Protein AF-A0A6B1FFZ0-F1 (afdb_monomer_lite)

pLDDT: mean 70.06, std 16.75, range [26.2, 89.94]

Structure (mmCIF, N/CA/C/O backbone):
data_AF-A0A6B1FFZ0-F1
#
_entry.id   AF-A0A6B1FFZ0-F1
#
loop_
_atom_site.group_PDB
_atom_site.id
_atom_site.type_symbol
_atom_site.label_atom_id
_atom_site.label_alt_id
_atom_site.label_comp_id
_atom_site.label_asym_id
_atom_site.label_entity_id
_atom_site.label_seq_id
_atom_site.pdbx_PDB_ins_code
_atom_site.Cartn_x
_atom_site.Cartn_y
_atom_site.Cartn_z
_atom_site.occupancy
_atom_site.B_iso_or_equiv
_atom_site.auth_seq_id
_atom_site.auth_comp_id
_atom_site.auth_asym_id
_atom_site.auth_atom_id
_atom_site.pdbx_PDB_model_num
ATOM 1 N N . MET A 1 1 ? -17.259 18.365 13.350 1.00 30.86 1 MET A N 1
ATOM 2 C CA . MET A 1 1 ? -16.165 17.380 13.485 1.00 30.86 1 MET A CA 1
ATOM 3 C C . MET A 1 1 ? -16.576 16.350 14.523 1.00 30.86 1 MET A C 1
ATOM 5 O O . MET A 1 1 ? -16.855 16.760 15.641 1.00 30.86 1 MET A O 1
ATOM 9 N N . PRO A 1 2 ? -16.687 15.058 14.186 1.00 28.98 2 PRO A N 1
ATOM 10 C CA . PRO A 1 2 ? -16.904 14.030 15.196 1.00 28.98 2 PRO A CA 1
ATOM 11 C C . PRO A 1 2 ? -15.586 13.737 15.930 1.00 28.98 2 PRO A C 1
ATOM 13 O O . PRO A 1 2 ? -14.636 13.223 15.340 1.00 28.98 2 PRO A O 1
ATOM 16 N N . THR A 1 3 ? -15.534 14.097 17.211 1.00 26.20 3 THR A N 1
ATOM 17 C CA . THR A 1 3 ? -14.440 13.765 18.132 1.00 26.20 3 THR A CA 1
ATOM 18 C C . THR A 1 3 ? -14.721 12.392 18.731 1.00 26.20 3 THR A C 1
ATOM 20 O O . THR A 1 3 ? -15.778 12.190 19.326 1.00 26.20 3 THR A O 1
ATOM 23 N N . TYR A 1 4 ? -13.796 11.446 18.568 1.00 36.84 4 TYR A N 1
ATOM 24 C CA . TYR A 1 4 ? -13.909 10.113 19.159 1.00 36.84 4 TYR A CA 1
ATOM 25 C C . TYR A 1 4 ? -12.943 9.978 20.340 1.00 36.84 4 TYR A C 1
ATOM 27 O O . TYR A 1 4 ? -11.791 10.402 20.217 1.00 36.84 4 TYR A O 1
ATOM 35 N N . PRO A 1 5 ? -13.389 9.401 21.468 1.00 33.25 5 PRO A N 1
ATOM 36 C CA . PRO A 1 5 ? -12.539 9.193 22.630 1.00 33.25 5 PRO A CA 1
ATOM 37 C C . PRO A 1 5 ? -11.427 8.192 22.295 1.00 33.25 5 PRO A C 1
ATOM 39 O O . PRO A 1 5 ? -11.679 7.113 21.758 1.00 33.25 5 PRO A O 1
ATOM 42 N N . LEU A 1 6 ? -10.185 8.571 22.597 1.00 41.75 6 LEU A N 1
ATOM 43 C CA . LEU A 1 6 ? -9.031 7.679 22.568 1.00 41.75 6 LEU A CA 1
ATOM 44 C C . LEU A 1 6 ? -8.941 6.990 23.931 1.00 41.75 6 LEU A C 1
ATOM 46 O O . LEU A 1 6 ? -8.222 7.456 24.814 1.00 41.75 6 LEU A O 1
ATOM 50 N N . ASP A 1 7 ? -9.670 5.892 24.113 1.00 41.09 7 ASP A N 1
ATOM 51 C CA . ASP A 1 7 ? -9.439 5.027 25.268 1.00 41.09 7 ASP A CA 1
ATOM 52 C C . ASP A 1 7 ? -8.074 4.345 25.098 1.00 41.09 7 ASP A C 1
ATOM 54 O O . ASP A 1 7 ? -7.919 3.348 24.391 1.00 41.09 7 ASP A O 1
ATOM 58 N N . ARG A 1 8 ? -7.055 4.918 25.746 1.00 51.12 8 ARG A N 1
ATOM 59 C CA . ARG A 1 8 ? -5.795 4.235 26.042 1.00 51.12 8 ARG A CA 1
ATOM 60 C C . ARG A 1 8 ? -6.051 3.249 27.177 1.00 51.12 8 ARG A C 1
ATOM 62 O O . ARG A 1 8 ? -6.079 3.654 28.334 1.00 51.12 8 ARG A O 1
ATOM 69 N N . ALA A 1 9 ? -6.179 1.965 26.863 1.00 36.06 9 ALA A N 1
ATOM 70 C CA . ALA A 1 9 ? -5.976 0.914 27.852 1.00 36.06 9 ALA A CA 1
ATOM 71 C C . ALA A 1 9 ? -5.651 -0.428 27.188 1.00 36.06 9 ALA A C 1
ATOM 73 O O . ALA A 1 9 ? -6.451 -0.950 26.416 1.00 36.06 9 ALA A O 1
ATOM 74 N N . GLY A 1 10 ? -4.513 -1.004 27.581 1.00 38.31 10 GLY A N 1
ATOM 75 C CA . GLY A 1 10 ? -4.263 -2.440 27.499 1.00 38.31 10 GLY A CA 1
ATOM 76 C C . GLY A 1 10 ? -3.691 -2.917 26.173 1.00 38.31 10 GLY A C 1
ATOM 77 O O . GLY A 1 10 ? -4.396 -3.065 25.181 1.00 38.31 10 GLY A O 1
ATOM 78 N N . GLU A 1 11 ? -2.397 -3.201 26.209 1.00 46.00 11 GLU A N 1
ATOM 79 C CA . GLU A 1 11 ? -1.623 -3.956 25.233 1.00 46.00 11 GLU A CA 1
ATOM 80 C C . GLU A 1 11 ? -2.371 -5.223 24.780 1.00 46.00 11 GLU A C 1
ATOM 82 O O . GLU A 1 11 ? -2.520 -6.195 25.517 1.00 46.00 11 GLU A O 1
ATOM 87 N N . ALA A 1 12 ? -2.883 -5.185 23.551 1.00 40.94 12 ALA A N 1
ATOM 88 C CA . ALA A 1 12 ? -3.254 -6.362 22.784 1.00 40.94 12 ALA A CA 1
ATOM 89 C C . ALA A 1 12 ? -2.410 -6.310 21.509 1.00 40.94 12 ALA A C 1
ATOM 91 O O . ALA A 1 12 ? -2.537 -5.334 20.757 1.00 40.94 12 ALA A O 1
ATOM 92 N N . PRO A 1 13 ? -1.531 -7.293 21.262 1.00 44.75 13 PRO A N 1
ATOM 93 C CA . PRO A 1 13 ? -0.708 -7.269 20.072 1.00 44.75 13 PRO A CA 1
ATOM 94 C C . PRO A 1 13 ? -1.629 -7.426 18.851 1.00 44.75 13 PRO A C 1
ATOM 96 O O . PRO A 1 13 ? -2.508 -8.284 18.809 1.00 44.75 13 PRO A O 1
ATOM 99 N N . ASP A 1 14 ? -1.443 -6.539 17.878 1.00 48.59 14 ASP A N 1
ATOM 100 C CA . ASP A 1 14 ? -1.882 -6.664 16.481 1.00 48.59 14 ASP A CA 1
ATOM 101 C C . ASP A 1 14 ? -3.356 -6.395 16.092 1.00 48.59 14 ASP A C 1
ATOM 103 O O . ASP A 1 14 ? -3.685 -6.312 14.909 1.00 48.59 14 ASP A O 1
ATOM 107 N N . ALA A 1 15 ? -4.276 -6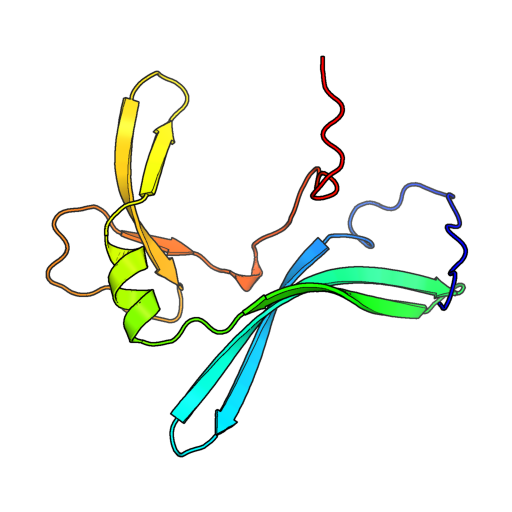.141 17.030 1.00 46.72 15 ALA A N 1
ATOM 108 C CA . ALA A 1 15 ? -5.689 -5.897 16.673 1.00 46.72 15 ALA A CA 1
ATOM 109 C C . ALA A 1 15 ? -6.008 -4.464 16.168 1.00 46.72 15 ALA A C 1
ATOM 111 O O . ALA A 1 15 ? -7.114 -4.211 15.680 1.00 46.72 15 ALA A O 1
ATOM 112 N N . LEU A 1 16 ? -5.062 -3.522 16.276 1.00 60.75 16 LEU A N 1
ATOM 113 C CA . LEU A 1 16 ? -5.223 -2.090 15.949 1.00 60.75 16 LEU A CA 1
ATOM 114 C C . LEU A 1 16 ? -4.244 -1.614 14.855 1.00 60.75 16 LEU A C 1
ATOM 116 O O . LEU A 1 16 ? -3.867 -0.445 14.811 1.00 60.75 16 LEU A O 1
ATOM 120 N N . ALA A 1 17 ? -3.797 -2.523 13.987 1.00 72.94 17 ALA A N 1
ATOM 121 C CA . ALA A 1 17 ? -2.820 -2.220 12.946 1.00 72.94 17 ALA A CA 1
ATOM 122 C C . ALA A 1 17 ? -3.388 -1.330 11.819 1.00 72.94 17 ALA A C 1
ATOM 124 O O . ALA A 1 17 ? -4.569 -1.422 11.455 1.00 72.94 17 ALA A O 1
ATOM 125 N N . MET A 1 18 ? -2.521 -0.484 11.249 1.00 85.38 18 MET A N 1
ATOM 126 C CA . MET A 1 18 ? -2.773 0.225 9.993 1.00 85.38 18 MET A CA 1
ATOM 127 C C . MET A 1 18 ? -2.278 -0.608 8.814 1.00 85.38 18 MET A C 1
ATOM 129 O O . MET A 1 18 ? -1.179 -1.161 8.854 1.00 85.38 18 MET A O 1
ATOM 133 N N . PHE A 1 19 ? -3.060 -0.660 7.742 1.00 84.62 19 PHE A N 1
ATOM 134 C CA . PHE A 1 19 ? -2.718 -1.437 6.555 1.00 84.62 19 PHE A CA 1
ATOM 135 C C . PHE A 1 19 ? -3.240 -0.782 5.279 1.00 84.62 19 PHE A C 1
ATOM 137 O O . PHE A 1 19 ? -4.106 0.102 5.300 1.00 84.62 19 PHE A O 1
ATOM 144 N N . VAL A 1 20 ? -2.700 -1.223 4.146 1.00 85.00 20 VAL A N 1
ATOM 145 C CA . VAL A 1 20 ? -3.120 -0.758 2.825 1.00 85.00 20 VAL A CA 1
ATOM 146 C C . VAL A 1 20 ? -4.298 -1.599 2.332 1.00 85.00 20 VAL A C 1
ATOM 148 O O . VAL A 1 20 ? -4.238 -2.823 2.265 1.00 85.00 20 VAL A O 1
ATOM 151 N N . ARG A 1 21 ? -5.392 -0.940 1.945 1.00 86.44 21 ARG A N 1
ATOM 152 C CA . ARG A 1 21 ? -6.597 -1.585 1.414 1.00 86.44 21 ARG A CA 1
ATOM 153 C C . ARG A 1 21 ? -6.810 -1.243 -0.055 1.00 86.44 21 ARG A C 1
ATOM 155 O O . ARG A 1 21 ? -6.875 -0.068 -0.414 1.00 86.44 21 ARG A O 1
ATOM 162 N N . CYS A 1 22 ? -7.024 -2.275 -0.872 1.00 86.25 22 CYS A N 1
ATOM 163 C CA . CYS A 1 22 ? -7.504 -2.147 -2.248 1.00 86.25 22 CYS A CA 1
ATOM 164 C C . CYS A 1 22 ? -9.037 -2.127 -2.293 1.00 86.25 22 CYS A C 1
ATOM 166 O O . CYS A 1 22 ? -9.690 -2.978 -1.682 1.00 86.25 22 CYS A O 1
ATOM 168 N N . LYS A 1 23 ? -9.625 -1.220 -3.074 1.00 87.62 23 LYS A N 1
ATOM 169 C CA . LYS A 1 23 ? -11.013 -1.315 -3.540 1.00 87.62 23 LYS A CA 1
ATOM 170 C C . LYS A 1 23 ? -11.024 -1.399 -5.059 1.00 87.62 23 LYS A C 1
ATOM 172 O O . LYS A 1 23 ? -10.492 -0.521 -5.733 1.00 87.62 23 LYS A O 1
ATOM 177 N N . ARG A 1 24 ? -11.659 -2.448 -5.577 1.00 88.06 24 ARG A N 1
ATOM 178 C CA . ARG A 1 24 ? -11.869 -2.670 -7.009 1.00 88.06 24 ARG A CA 1
ATOM 179 C C . ARG A 1 24 ? -13.252 -2.159 -7.387 1.00 88.06 24 ARG A C 1
ATOM 181 O O . ARG A 1 24 ? -14.222 -2.405 -6.669 1.00 88.06 24 ARG A O 1
ATOM 188 N N . ARG A 1 25 ? -13.341 -1.434 -8.493 1.00 87.88 25 ARG A N 1
ATOM 189 C CA . ARG A 1 25 ? -14.599 -0.946 -9.056 1.00 87.88 25 ARG A CA 1
ATOM 190 C C . ARG A 1 25 ? -14.555 -1.116 -10.561 1.00 87.88 25 ARG A C 1
ATOM 192 O O . ARG A 1 25 ? -13.609 -0.668 -11.192 1.00 87.88 25 ARG A O 1
ATOM 199 N N . PHE A 1 26 ? -15.601 -1.690 -11.136 1.00 88.75 26 PHE A N 1
ATOM 200 C CA . PHE A 1 26 ? -15.765 -1.707 -12.583 1.00 88.75 26 PHE A CA 1
ATOM 201 C C . PHE A 1 26 ? -16.539 -0.461 -13.024 1.00 88.75 26 PHE A C 1
ATOM 203 O O . PHE A 1 26 ? -17.614 -0.178 -12.484 1.00 88.75 26 PHE A O 1
ATOM 210 N N . LYS A 1 27 ? -15.974 0.323 -13.942 1.00 87.56 27 LYS A N 1
ATOM 211 C CA . LYS A 1 27 ? -16.589 1.544 -14.478 1.00 87.56 27 LYS A CA 1
ATOM 212 C C . LYS A 1 27 ? -16.076 1.793 -15.899 1.00 87.56 27 LYS A C 1
ATOM 214 O O . LYS A 1 27 ? -14.936 1.467 -16.193 1.00 87.56 27 LYS A O 1
ATOM 219 N N . ASP A 1 28 ? -16.915 2.340 -16.779 1.00 87.88 28 ASP A N 1
ATOM 220 C CA . ASP A 1 28 ? -16.524 2.760 -18.137 1.00 87.88 28 ASP A CA 1
ATOM 221 C C . ASP A 1 28 ? -15.813 1.643 -18.947 1.00 87.88 28 ASP A C 1
ATOM 223 O O . ASP A 1 28 ? -14.895 1.889 -19.726 1.00 87.88 28 ASP A O 1
ATOM 227 N N . GLY A 1 29 ? -16.217 0.384 -18.722 1.00 89.94 29 GLY A N 1
ATOM 228 C CA . GLY A 1 29 ? -15.640 -0.806 -19.363 1.00 89.94 29 GLY A CA 1
ATOM 229 C C . GLY A 1 29 ? -14.270 -1.247 -18.829 1.00 89.94 29 GLY A C 1
ATOM 230 O O . GLY A 1 29 ? -13.659 -2.139 -19.415 1.00 89.94 29 GLY A O 1
ATOM 231 N N . LYS A 1 30 ? -13.769 -0.645 -17.742 1.00 86.62 30 LYS A N 1
ATOM 232 C CA . LYS A 1 30 ? -12.442 -0.914 -17.170 1.00 86.62 30 LYS A CA 1
ATOM 233 C C . LYS A 1 30 ? -12.503 -1.154 -15.660 1.00 86.62 30 LYS A C 1
ATOM 235 O O . LYS A 1 30 ? -13.401 -0.690 -14.954 1.00 86.62 30 LYS A O 1
ATOM 240 N N . GLU A 1 31 ? -11.523 -1.893 -15.144 1.00 85.06 31 GLU A N 1
ATOM 241 C CA . GLU A 1 31 ? -11.332 -2.049 -13.701 1.00 85.06 31 GLU A CA 1
ATOM 242 C C . GLU A 1 31 ? -10.500 -0.887 -13.140 1.00 85.06 31 GLU A C 1
ATOM 244 O O . GLU A 1 31 ? -9.363 -0.650 -13.549 1.00 85.06 31 GLU A O 1
ATOM 249 N N . HIS A 1 32 ? -11.056 -0.203 -12.145 1.00 82.00 32 HIS A N 1
ATOM 250 C CA . HIS A 1 32 ? -10.406 0.841 -11.367 1.00 82.00 32 HIS A CA 1
ATOM 251 C C . HIS A 1 32 ? -10.014 0.295 -9.993 1.00 82.00 32 HIS A C 1
ATOM 253 O O . HIS A 1 32 ? -10.836 -0.300 -9.286 1.00 82.00 32 HIS A O 1
ATOM 259 N N . ARG A 1 33 ? -8.753 0.512 -9.598 1.00 82.25 33 ARG A N 1
ATOM 260 C CA . ARG A 1 33 ? -8.235 0.134 -8.276 1.00 82.25 33 ARG A CA 1
ATOM 261 C C . ARG A 1 33 ? -7.893 1.377 -7.472 1.00 82.25 33 ARG A C 1
ATOM 263 O O . ARG A 1 33 ? -7.015 2.149 -7.849 1.00 82.25 33 ARG A O 1
ATOM 270 N N . TYR A 1 34 ? -8.564 1.508 -6.340 1.00 85.50 34 TYR A N 1
ATOM 271 C CA . TYR A 1 34 ? -8.381 2.584 -5.383 1.00 85.50 34 TYR A CA 1
ATOM 272 C C . TYR A 1 34 ? -7.651 2.066 -4.157 1.00 85.50 34 TYR A C 1
ATOM 274 O O . TYR A 1 34 ? -8.019 1.018 -3.618 1.00 85.50 34 TYR A O 1
ATOM 282 N N . TRP A 1 35 ? -6.660 2.816 -3.694 1.00 85.38 35 TRP A N 1
ATOM 283 C CA . TRP A 1 35 ? -5.874 2.442 -2.527 1.00 85.38 35 TRP A CA 1
ATOM 284 C C . TRP A 1 35 ? -6.104 3.415 -1.376 1.00 85.38 35 TRP A C 1
ATOM 286 O O . TRP A 1 35 ? -6.292 4.621 -1.555 1.00 85.38 35 TRP A O 1
ATOM 296 N N . SER A 1 36 ? -6.148 2.891 -0.159 1.00 86.12 36 SER A N 1
ATOM 297 C CA . SER A 1 36 ? -6.267 3.696 1.056 1.00 86.12 36 SER A CA 1
ATOM 298 C C . SER A 1 36 ? -5.485 3.059 2.187 1.00 86.12 36 SER A C 1
ATOM 300 O O . SER A 1 36 ? -5.492 1.837 2.316 1.00 86.12 36 SER A O 1
ATOM 302 N N . VAL A 1 37 ? -4.882 3.882 3.037 1.00 85.56 37 VAL A N 1
ATOM 303 C CA . VAL A 1 37 ? -4.453 3.450 4.367 1.00 85.56 37 VAL A CA 1
ATOM 304 C C . VAL A 1 37 ? -5.687 3.433 5.257 1.00 85.56 37 VAL A C 1
ATOM 306 O O . VAL A 1 37 ? -6.433 4.418 5.323 1.00 85.56 37 VAL A O 1
ATOM 309 N N . VAL A 1 38 ? -5.922 2.307 5.913 1.00 86.69 38 VAL A N 1
ATOM 310 C CA . VAL A 1 38 ? -7.014 2.132 6.868 1.00 86.69 38 VAL A CA 1
ATOM 311 C C . VAL A 1 38 ? -6.457 1.680 8.205 1.00 86.69 38 VAL A C 1
ATOM 313 O O . VAL A 1 38 ? -5.423 1.021 8.265 1.00 86.69 38 VAL A O 1
ATOM 316 N N . GLU A 1 39 ? -7.158 2.026 9.272 1.00 85.88 39 GLU A N 1
ATOM 317 C CA . GLU A 1 39 ? -6.837 1.598 10.628 1.00 85.88 39 GLU A CA 1
ATOM 318 C C . GLU A 1 39 ? -8.034 0.871 11.244 1.00 85.88 39 GLU A C 1
ATOM 320 O O . GLU A 1 39 ? -9.196 1.216 10.994 1.00 85.88 39 GLU A O 1
ATOM 325 N N . ASN A 1 40 ? -7.750 -0.135 12.064 1.00 85.69 40 ASN A N 1
ATOM 326 C CA . ASN A 1 40 ? -8.760 -0.784 12.887 1.00 85.69 40 ASN A CA 1
ATOM 327 C C . ASN A 1 40 ? -8.984 0.044 14.161 1.00 85.69 40 ASN A C 1
ATOM 329 O O . ASN A 1 40 ? -8.068 0.226 14.955 1.00 85.69 40 ASN A O 1
ATOM 333 N N . VAL A 1 41 ? -10.213 0.522 14.374 1.00 84.69 41 VAL A N 1
ATOM 334 C CA . VAL A 1 41 ? -10.610 1.321 15.544 1.00 84.69 41 VAL A CA 1
ATOM 335 C C . VAL A 1 41 ? -11.641 0.565 16.357 1.00 84.69 41 VAL A C 1
ATOM 337 O O . VAL A 1 41 ? -12.694 0.173 15.846 1.00 84.69 41 VAL A O 1
ATOM 340 N N . ARG A 1 42 ? -11.377 0.394 17.650 1.00 86.00 42 ARG A N 1
ATOM 341 C CA . ARG A 1 42 ? -12.347 -0.185 18.577 1.00 86.00 42 ARG A CA 1
ATOM 342 C C . ARG A 1 42 ? -13.389 0.869 18.957 1.00 86.00 42 ARG A C 1
ATOM 344 O O . ARG A 1 42 ? -13.043 1.917 19.480 1.00 86.00 42 ARG A O 1
ATOM 351 N N . VAL A 1 43 ? -14.667 0.590 18.702 1.00 86.38 43 VAL A N 1
ATOM 352 C CA . VAL A 1 43 ? -15.803 1.507 18.963 1.00 86.38 43 VAL A CA 1
ATOM 353 C C . VAL A 1 43 ? -16.756 0.955 20.031 1.00 86.38 43 VAL A C 1
ATOM 355 O O . VAL A 1 43 ? -17.961 1.186 20.006 1.00 86.38 43 VAL A O 1
ATOM 358 N N . GLY A 1 44 ? -16.214 0.155 20.950 1.00 82.56 44 GLY A N 1
ATOM 359 C CA . GLY A 1 44 ? -16.936 -0.483 22.048 1.00 82.56 44 GLY A CA 1
ATOM 360 C C . GLY A 1 44 ? -16.312 -1.823 22.442 1.00 82.56 44 GLY A C 1
ATOM 361 O O . GLY A 1 44 ? -15.369 -2.307 21.815 1.00 82.56 44 GLY A O 1
ATOM 362 N N . ARG A 1 45 ? -16.867 -2.479 23.469 1.00 76.25 45 ARG A N 1
ATOM 363 C CA . ARG A 1 45 ? -16.270 -3.697 24.056 1.00 76.25 45 ARG A CA 1
ATOM 364 C C . ARG A 1 45 ? -16.041 -4.841 23.055 1.00 76.25 45 ARG A C 1
ATOM 366 O O . ARG A 1 45 ? -15.090 -5.600 23.221 1.00 76.25 45 ARG A O 1
ATOM 373 N N . ARG A 1 46 ? -16.854 -4.957 21.998 1.00 82.50 46 ARG A N 1
ATOM 374 C CA . ARG A 1 46 ? -16.784 -6.069 21.022 1.00 82.50 46 ARG A CA 1
ATOM 375 C C . ARG A 1 46 ? -16.822 -5.650 19.551 1.00 82.50 46 ARG A C 1
ATOM 377 O O . ARG A 1 46 ? -16.995 -6.503 18.691 1.00 82.50 46 ARG A O 1
ATOM 384 N N . ARG A 1 47 ? -16.686 -4.358 19.244 1.00 85.56 47 ARG A N 1
ATOM 385 C CA . ARG A 1 47 ? -16.807 -3.863 17.866 1.00 85.56 47 ARG A CA 1
ATOM 386 C C . ARG A 1 47 ? -15.535 -3.156 17.427 1.00 85.56 47 ARG A C 1
ATOM 388 O O . ARG A 1 47 ? -15.104 -2.205 18.074 1.00 85.56 47 ARG A O 1
ATOM 395 N N . VAL A 1 48 ? -14.994 -3.600 16.299 1.00 86.31 48 VAL A N 1
ATOM 396 C CA . VAL A 1 48 ? -13.915 -2.936 15.564 1.00 86.31 48 VAL A CA 1
ATOM 397 C C . VAL A 1 48 ? -14.486 -2.455 14.234 1.00 86.31 48 VAL A C 1
ATOM 399 O O . VAL A 1 48 ? -15.252 -3.169 13.587 1.00 86.31 48 VAL A O 1
ATOM 402 N N . VAL A 1 49 ? -14.158 -1.228 13.850 1.00 86.56 49 VAL A N 1
ATOM 403 C CA . VAL A 1 49 ? -14.494 -0.647 12.546 1.00 86.56 49 VAL A CA 1
ATOM 404 C C . VAL A 1 49 ? -13.217 -0.245 11.827 1.00 86.56 49 VAL A C 1
ATOM 406 O O . VAL A 1 49 ? -12.213 0.056 12.462 1.00 86.56 49 VAL A O 1
ATOM 409 N N . GLN A 1 50 ? -13.261 -0.218 10.499 1.00 88.75 50 GLN A N 1
ATOM 410 C CA . GLN A 1 50 ? -12.147 0.258 9.684 1.00 88.75 50 GLN A CA 1
ATOM 411 C C . GLN A 1 50 ? -12.345 1.735 9.363 1.00 88.75 50 GLN A C 1
ATOM 413 O O . GLN A 1 50 ? -13.289 2.097 8.655 1.00 88.75 50 GLN A O 1
ATOM 418 N N . ARG A 1 51 ? -11.459 2.587 9.876 1.00 86.94 51 ARG A N 1
ATOM 419 C CA . ARG A 1 51 ? -11.433 4.019 9.566 1.00 86.94 51 ARG A CA 1
ATOM 420 C C . ARG A 1 51 ? -10.463 4.264 8.416 1.00 86.94 51 ARG A C 1
ATOM 422 O O . ARG A 1 51 ? -9.347 3.760 8.421 1.00 86.94 51 ARG A O 1
ATOM 429 N N . HIS A 1 52 ? -10.890 5.040 7.423 1.00 86.81 52 HIS A N 1
ATOM 430 C CA . HIS A 1 52 ? -9.991 5.526 6.377 1.00 86.81 52 HIS A CA 1
ATOM 431 C C . HIS A 1 52 ? -9.082 6.615 6.961 1.00 86.81 52 HIS A C 1
ATOM 433 O O . HIS A 1 52 ? -9.587 7.609 7.479 1.00 86.81 52 HIS A O 1
ATOM 439 N N . VAL A 1 53 ? -7.766 6.413 6.881 1.00 84.69 53 VAL A N 1
ATOM 440 C CA . VAL A 1 53 ? -6.747 7.353 7.378 1.00 84.69 53 VAL A CA 1
ATOM 441 C C . VAL A 1 53 ? -6.281 8.265 6.254 1.00 84.69 53 VAL A C 1
ATOM 443 O O . VAL A 1 53 ? -6.289 9.484 6.389 1.00 84.69 53 VAL A O 1
ATOM 446 N N . LEU A 1 54 ? -5.906 7.667 5.123 1.00 83.12 54 LEU A N 1
ATOM 447 C CA . LEU A 1 54 ? -5.401 8.387 3.963 1.00 83.12 54 LEU A CA 1
ATOM 448 C C . LEU A 1 54 ? -5.893 7.719 2.688 1.00 83.12 54 LEU A C 1
ATOM 450 O O . LEU A 1 54 ? -5.792 6.503 2.523 1.00 83.12 54 LEU A O 1
ATOM 454 N N . TYR A 1 55 ? -6.402 8.526 1.768 1.00 82.88 55 TYR A N 1
ATOM 455 C CA . TYR A 1 55 ? -6.677 8.085 0.414 1.00 82.88 55 TYR A CA 1
ATOM 456 C C . TYR A 1 55 ? -5.407 8.243 -0.426 1.00 82.88 55 TYR A C 1
ATOM 458 O O . TYR A 1 55 ? -4.916 9.355 -0.590 1.00 82.88 55 TYR A O 1
ATOM 466 N N . LEU A 1 56 ? -4.875 7.132 -0.938 1.00 80.19 56 LEU A N 1
ATOM 467 C CA . LEU A 1 56 ? -3.633 7.113 -1.723 1.00 80.19 56 LEU A CA 1
ATOM 468 C C . LEU A 1 56 ? -3.873 7.400 -3.210 1.00 80.19 56 LEU A C 1
ATOM 470 O O . LEU A 1 56 ? -2.924 7.602 -3.960 1.00 80.19 56 LEU A O 1
ATOM 474 N N . GLY A 1 57 ? -5.136 7.426 -3.638 1.00 81.06 57 GLY A N 1
ATOM 475 C CA . GLY A 1 57 ? -5.502 7.663 -5.025 1.00 81.06 57 GLY A CA 1
ATOM 476 C C . GLY A 1 57 ? -5.798 6.395 -5.817 1.00 81.06 57 GLY A C 1
ATOM 477 O O . GLY A 1 57 ? -5.820 5.267 -5.313 1.00 81.06 57 GLY A O 1
ATOM 478 N N . GLU A 1 58 ? -6.060 6.630 -7.096 1.00 77.44 58 GLU A N 1
ATOM 479 C CA . GLU A 1 58 ? -6.134 5.621 -8.142 1.00 77.44 58 GLU A CA 1
ATOM 480 C C . GLU A 1 58 ? -4.802 5.643 -8.886 1.00 77.44 58 GLU A C 1
ATOM 482 O O . GLU A 1 58 ? -4.357 6.712 -9.294 1.00 77.44 58 GLU A O 1
ATOM 487 N N . ILE A 1 59 ? -4.174 4.483 -9.081 1.00 67.00 59 ILE A N 1
ATOM 488 C CA . ILE A 1 59 ? -3.074 4.388 -10.042 1.00 67.00 59 ILE A CA 1
ATOM 489 C C . ILE A 1 59 ? -3.716 4.048 -11.383 1.00 67.00 59 ILE A C 1
ATOM 491 O O . ILE A 1 59 ? -4.316 2.978 -11.518 1.00 67.00 59 ILE A O 1
ATOM 495 N N . ASN A 1 60 ? -3.596 4.930 -12.370 1.00 68.31 60 ASN A N 1
ATOM 496 C CA . ASN A 1 60 ? -4.024 4.659 -13.744 1.00 68.31 60 ASN A CA 1
ATOM 497 C C . ASN A 1 60 ? -2.880 4.052 -14.587 1.00 68.31 60 ASN A C 1
ATOM 499 O O . ASN A 1 60 ? -1.745 3.939 -14.124 1.00 68.31 60 ASN A O 1
ATOM 503 N N . ASP A 1 61 ? -3.164 3.624 -15.820 1.00 60.50 61 ASP A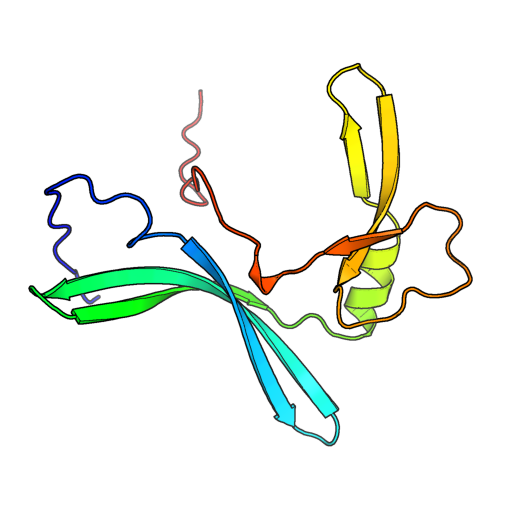 N 1
ATOM 504 C CA . ASP A 1 61 ? -2.165 2.964 -16.683 1.00 60.50 61 ASP A CA 1
ATOM 505 C C . ASP A 1 61 ? -0.970 3.865 -17.035 1.00 60.50 61 ASP A C 1
ATOM 507 O O . ASP A 1 61 ? 0.154 3.382 -17.151 1.00 60.50 61 ASP A O 1
ATOM 511 N N . ILE A 1 62 ? -1.180 5.180 -17.119 1.00 59.22 62 ILE A N 1
ATOM 512 C CA . ILE A 1 62 ? -0.127 6.157 -17.431 1.00 59.22 62 ILE A CA 1
ATOM 513 C C . ILE A 1 62 ? 0.827 6.325 -16.237 1.00 59.22 62 ILE A C 1
ATOM 515 O O . ILE A 1 62 ? 2.046 6.328 -16.402 1.00 59.22 62 ILE A O 1
ATOM 519 N N . GLN A 1 63 ? 0.292 6.396 -15.016 1.00 60.03 63 GLN A N 1
ATOM 520 C CA . GLN A 1 63 ? 1.083 6.457 -13.782 1.00 60.03 63 GLN A CA 1
ATOM 521 C C . GLN A 1 63 ? 1.834 5.146 -13.515 1.00 60.03 63 GLN A C 1
ATOM 523 O O . GLN A 1 63 ? 2.961 5.183 -13.019 1.00 60.03 63 GLN A O 1
ATOM 528 N N . ARG A 1 64 ? 1.255 3.995 -13.896 1.00 59.84 64 ARG A N 1
ATOM 529 C CA . ARG A 1 64 ? 1.926 2.684 -13.812 1.00 59.84 64 ARG A CA 1
ATOM 530 C C . ARG A 1 64 ? 3.251 2.679 -14.569 1.00 59.84 64 ARG A C 1
ATOM 532 O O . ARG A 1 64 ? 4.260 2.276 -13.998 1.00 59.84 64 ARG A O 1
ATOM 539 N N . ALA A 1 65 ? 3.270 3.173 -15.808 1.00 58.53 65 ALA A N 1
ATOM 540 C CA . ALA A 1 65 ? 4.481 3.207 -16.632 1.00 58.53 65 ALA A CA 1
ATOM 541 C C . ALA A 1 65 ? 5.602 4.081 -16.032 1.00 58.53 65 ALA A C 1
ATOM 543 O O . ALA A 1 65 ? 6.780 3.825 -16.275 1.00 58.53 65 ALA A O 1
ATOM 544 N N . ALA A 1 66 ? 5.255 5.095 -15.232 1.00 55.44 66 ALA A N 1
ATOM 545 C CA . ALA A 1 66 ? 6.230 5.949 -14.556 1.00 55.44 66 ALA A CA 1
ATOM 546 C C . ALA A 1 66 ? 6.859 5.287 -13.319 1.00 55.44 66 ALA A C 1
ATOM 548 O O . ALA A 1 66 ? 8.051 5.464 -13.089 1.00 55.44 66 ALA A O 1
ATOM 549 N N . TRP A 1 67 ? 6.090 4.498 -12.562 1.00 52.53 67 TRP A N 1
ATOM 550 C CA . TRP A 1 67 ? 6.572 3.782 -11.371 1.00 52.53 67 TRP A CA 1
ATOM 551 C C . TRP A 1 67 ? 7.403 2.539 -11.697 1.00 52.53 67 TRP A C 1
ATOM 553 O O . TRP A 1 67 ? 8.254 2.151 -10.903 1.00 52.53 67 TRP A O 1
ATOM 563 N N . CYS A 1 68 ? 7.215 1.952 -12.882 1.00 55.34 68 CYS A N 1
ATOM 564 C CA . CYS A 1 68 ? 8.021 0.819 -13.347 1.00 55.34 68 CYS A CA 1
ATOM 565 C C . CYS A 1 68 ? 9.519 1.149 -13.483 1.00 55.34 68 CYS A C 1
ATOM 567 O O . CYS A 1 68 ? 10.308 0.233 -13.680 1.00 55.34 68 CYS A O 1
ATOM 569 N N . ARG A 1 69 ? 9.918 2.431 -13.435 1.00 52.38 69 ARG A N 1
ATOM 570 C CA . ARG A 1 69 ? 11.243 2.854 -13.897 1.00 52.38 69 ARG A CA 1
ATOM 571 C C . ARG A 1 69 ? 12.377 2.835 -12.884 1.00 52.38 69 ARG A C 1
ATOM 573 O O . ARG A 1 69 ? 13.500 2.800 -13.357 1.00 52.38 69 ARG A O 1
ATOM 580 N N . SER A 1 70 ? 12.147 2.821 -11.573 1.00 55.97 70 SER A N 1
ATOM 581 C CA . SER A 1 70 ? 13.240 2.608 -10.606 1.00 55.97 70 SER A CA 1
ATOM 582 C C . SER A 1 70 ? 12.774 2.867 -9.184 1.00 55.97 70 SER A C 1
ATOM 584 O O . SER A 1 70 ? 12.319 3.973 -8.880 1.00 55.97 70 SER A O 1
ATOM 586 N N . ILE A 1 71 ? 13.004 1.915 -8.290 1.00 66.56 71 ILE A N 1
ATOM 587 C CA . ILE A 1 71 ? 13.290 2.238 -6.895 1.00 66.56 71 ILE A CA 1
ATOM 588 C C . ILE A 1 71 ? 14.759 1.939 -6.611 1.00 66.56 71 ILE A C 1
ATOM 590 O O . ILE A 1 71 ? 15.321 0.973 -7.130 1.00 66.56 71 ILE A O 1
ATOM 594 N N . GLU A 1 72 ? 15.382 2.781 -5.798 1.00 67.25 72 GLU A N 1
ATOM 595 C CA . GLU A 1 72 ? 16.693 2.492 -5.235 1.00 67.25 72 GLU A CA 1
ATOM 596 C C . GLU A 1 72 ? 16.494 1.661 -3.964 1.00 67.25 72 GLU A C 1
ATOM 598 O O . GLU A 1 72 ? 15.878 2.119 -3.000 1.00 67.25 72 GLU A O 1
ATOM 603 N N . VAL A 1 73 ? 16.972 0.419 -3.975 1.00 70.88 73 VAL A N 1
ATOM 604 C CA . VAL A 1 73 ? 16.952 -0.455 -2.799 1.00 70.88 73 VAL A CA 1
ATOM 605 C C . VAL A 1 73 ? 18.292 -0.338 -2.097 1.00 70.88 73 VAL A C 1
ATOM 607 O O . VAL A 1 73 ? 19.324 -0.649 -2.688 1.00 70.88 73 VAL A O 1
ATOM 610 N N . VAL A 1 74 ? 18.265 0.114 -0.842 1.00 67.69 74 VAL A N 1
ATOM 611 C CA . VAL A 1 74 ? 19.442 0.223 0.025 1.00 67.69 74 VAL A CA 1
ATOM 612 C C . VAL A 1 74 ? 19.507 -1.019 0.908 1.00 67.69 74 VAL A C 1
ATOM 614 O O . VAL A 1 74 ? 18.666 -1.209 1.786 1.00 67.69 74 VAL A O 1
ATOM 617 N N . GLU A 1 75 ? 20.508 -1.865 0.691 1.00 69.62 75 GLU A N 1
ATOM 618 C CA . GLU A 1 75 ? 20.828 -2.971 1.595 1.00 69.62 75 GLU A CA 1
ATOM 619 C C . GLU A 1 75 ? 21.897 -2.491 2.586 1.00 69.62 75 GLU A C 1
ATOM 621 O O . GLU A 1 75 ? 22.760 -1.700 2.209 1.00 69.62 75 GLU A O 1
ATOM 626 N N . GLY A 1 76 ? 21.822 -2.930 3.853 1.00 64.56 76 GLY A N 1
ATOM 627 C CA . GLY A 1 76 ? 22.518 -2.384 5.041 1.00 64.56 76 GLY A CA 1
ATOM 628 C C . GLY A 1 76 ? 24.056 -2.328 5.032 1.00 64.56 76 GLY A C 1
ATOM 629 O O . GLY A 1 76 ? 24.672 -2.204 6.085 1.00 64.56 76 GLY A O 1
ATOM 630 N N . THR A 1 77 ? 24.686 -2.415 3.865 1.00 56.38 77 THR A N 1
ATOM 631 C CA . THR A 1 77 ? 26.119 -2.275 3.614 1.00 56.38 77 THR A CA 1
ATOM 632 C C . THR A 1 77 ? 26.356 -1.468 2.329 1.00 56.38 77 THR A C 1
ATOM 634 O O . THR A 1 77 ? 26.815 -2.001 1.330 1.00 56.38 77 THR A O 1
ATOM 637 N N . SER A 1 78 ? 26.023 -0.171 2.333 1.00 59.25 78 SER A N 1
ATOM 638 C CA . SER A 1 78 ? 26.456 0.845 1.341 1.00 59.25 78 SER A CA 1
ATOM 639 C C . SER A 1 78 ? 26.245 0.534 -0.153 1.00 59.25 78 SER A C 1
ATOM 641 O O . SER A 1 78 ? 26.775 1.245 -1.007 1.00 59.25 78 SER A O 1
ATOM 643 N N . ARG A 1 79 ? 25.487 -0.510 -0.491 1.00 59.94 79 ARG A N 1
ATOM 644 C CA . ARG A 1 79 ? 25.230 -0.950 -1.856 1.00 59.94 79 ARG A CA 1
ATOM 645 C C . ARG A 1 79 ? 23.773 -0.667 -2.156 1.00 59.94 79 ARG A C 1
ATOM 647 O O . ARG A 1 79 ? 22.882 -1.250 -1.539 1.00 59.94 79 ARG A O 1
ATOM 654 N N . SER A 1 80 ? 23.552 0.234 -3.101 1.00 70.06 80 SER A N 1
ATOM 655 C CA . SER A 1 80 ? 22.241 0.438 -3.681 1.00 70.06 80 SER A CA 1
ATOM 656 C C . SER A 1 80 ? 22.135 -0.271 -5.025 1.00 70.06 80 SER A C 1
ATOM 658 O O . SER A 1 80 ? 23.107 -0.371 -5.780 1.00 70.06 80 SER A O 1
ATOM 660 N N . ARG A 1 81 ? 20.957 -0.827 -5.311 1.00 71.62 81 ARG A N 1
ATOM 661 C CA . ARG A 1 81 ? 20.626 -1.379 -6.630 1.00 71.62 81 ARG A CA 1
ATOM 662 C C . ARG A 1 81 ? 19.283 -0.851 -7.101 1.00 71.62 81 ARG A C 1
ATOM 664 O O . ARG A 1 81 ? 18.381 -0.630 -6.294 1.00 71.62 81 ARG A O 1
ATOM 671 N N . GLN A 1 82 ? 19.155 -0.668 -8.412 1.00 76.25 82 GLN A N 1
ATOM 672 C CA . GLN A 1 82 ? 17.868 -0.362 -9.017 1.00 76.25 82 GLN A CA 1
ATOM 673 C C . GLN A 1 82 ? 17.045 -1.635 -9.164 1.00 76.25 82 GLN A C 1
ATOM 675 O O . GLN A 1 82 ? 17.521 -2.642 -9.690 1.00 76.25 82 GLN A O 1
ATOM 680 N N . MET A 1 83 ? 15.804 -1.569 -8.701 1.00 78.56 83 MET A N 1
ATOM 681 C CA . MET A 1 83 ? 14.819 -2.631 -8.863 1.00 78.56 83 MET A CA 1
ATOM 682 C C . MET A 1 83 ? 13.495 -2.028 -9.315 1.00 78.56 83 MET A C 1
ATOM 684 O O . MET A 1 83 ? 13.198 -0.862 -9.030 1.00 78.56 83 MET A O 1
ATOM 688 N N . ALA A 1 84 ? 12.675 -2.829 -9.983 1.00 76.31 84 ALA A N 1
ATOM 689 C CA . ALA A 1 84 ? 11.309 -2.460 -10.308 1.00 76.31 84 ALA A CA 1
ATOM 690 C C . ALA A 1 84 ? 10.329 -3.183 -9.380 1.00 76.31 84 ALA A C 1
ATOM 692 O O . ALA A 1 84 ? 10.362 -4.407 -9.241 1.00 76.31 84 ALA A O 1
ATOM 693 N N . LEU A 1 85 ? 9.429 -2.422 -8.755 1.00 76.25 85 LEU A N 1
ATOM 694 C CA . LEU A 1 85 ? 8.351 -2.983 -7.947 1.00 76.25 85 LEU A CA 1
ATOM 695 C C . LEU A 1 85 ? 7.123 -3.252 -8.805 1.00 76.25 85 LEU A C 1
ATOM 697 O O . LEU A 1 85 ? 6.605 -2.349 -9.465 1.00 76.25 85 LEU A O 1
ATOM 701 N N . PHE A 1 86 ? 6.608 -4.474 -8.724 1.00 76.00 86 PHE A N 1
ATOM 702 C CA . PHE A 1 86 ? 5.370 -4.878 -9.375 1.00 76.00 86 PHE A CA 1
ATOM 703 C C . PHE A 1 86 ? 4.390 -5.481 -8.373 1.00 76.00 86 PHE A C 1
ATOM 705 O O . PHE A 1 86 ? 4.805 -6.141 -7.425 1.00 76.00 86 PHE A O 1
ATOM 712 N N . PRO A 1 87 ? 3.076 -5.284 -8.552 1.00 75.31 87 PRO A N 1
ATOM 713 C CA . PRO A 1 87 ? 2.101 -6.004 -7.750 1.00 75.31 87 PRO A CA 1
ATOM 714 C C . PRO A 1 87 ? 2.156 -7.501 -8.085 1.00 75.31 87 PRO A C 1
ATOM 716 O O . PRO A 1 87 ? 2.288 -7.873 -9.252 1.00 75.31 87 PRO A O 1
ATOM 719 N N . GLU A 1 88 ? 2.035 -8.352 -7.066 1.00 81.69 88 GLU A N 1
ATOM 720 C CA . GLU A 1 88 ? 2.086 -9.814 -7.218 1.00 81.69 88 GLU A CA 1
ATOM 721 C C . GLU A 1 88 ? 1.057 -10.344 -8.228 1.0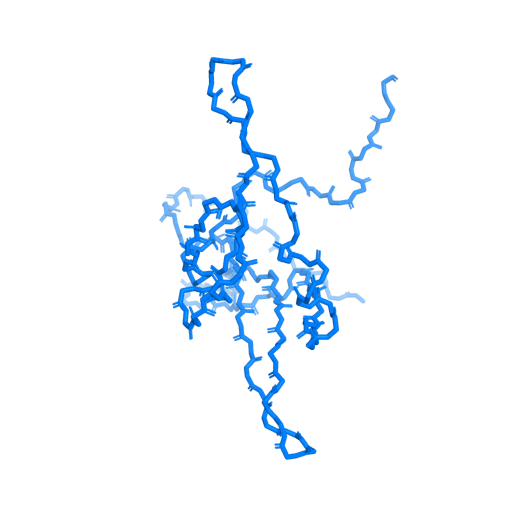0 81.69 88 GLU A C 1
ATOM 723 O O . GLU A 1 88 ? 1.360 -11.244 -9.011 1.00 81.69 88 GLU A O 1
ATOM 728 N N . ASP A 1 89 ? -0.125 -9.721 -8.264 1.00 79.94 89 ASP A N 1
ATOM 729 C CA . ASP A 1 89 ? -1.253 -10.098 -9.119 1.00 79.94 89 ASP A CA 1
ATOM 730 C C . ASP A 1 89 ? -1.074 -9.758 -10.609 1.00 79.94 89 ASP A C 1
ATOM 732 O O . ASP A 1 89 ? -2.026 -9.878 -11.383 1.00 79.94 89 ASP A O 1
ATOM 736 N N . ARG A 1 90 ? 0.121 -9.318 -11.029 1.00 75.62 90 ARG A N 1
ATOM 737 C CA . ARG A 1 90 ? 0.431 -8.981 -12.423 1.00 75.62 90 ARG A CA 1
ATOM 738 C C . ARG A 1 90 ? 1.786 -9.507 -12.872 1.00 75.62 90 ARG A C 1
ATOM 740 O O . ARG A 1 90 ? 2.702 -9.764 -12.088 1.00 75.62 90 ARG A O 1
ATOM 747 N N . GLU A 1 91 ? 1.904 -9.639 -14.183 1.00 79.81 91 GLU A N 1
ATOM 748 C CA . GLU A 1 91 ? 3.173 -9.882 -14.852 1.00 79.81 91 GLU A CA 1
ATOM 749 C C . GLU A 1 91 ? 3.930 -8.570 -15.036 1.00 79.81 91 GLU A C 1
ATOM 751 O O . GLU A 1 91 ? 3.345 -7.517 -15.306 1.00 79.81 91 GLU A O 1
ATOM 756 N N . ALA A 1 92 ? 5.245 -8.644 -14.854 1.00 77.56 92 ALA A N 1
ATOM 757 C CA . ALA A 1 92 ? 6.124 -7.543 -15.189 1.00 77.56 92 ALA A CA 1
ATOM 758 C C . ALA A 1 92 ? 6.381 -7.538 -16.708 1.00 77.56 92 ALA A C 1
ATOM 760 O O . ALA A 1 92 ? 6.445 -8.610 -17.314 1.00 77.56 92 ALA A O 1
ATOM 761 N N . PRO A 1 93 ? 6.529 -6.361 -17.340 1.00 78.50 93 PRO A N 1
ATOM 762 C CA . PRO A 1 93 ? 6.948 -6.251 -18.730 1.00 78.50 93 PRO A CA 1
ATOM 763 C C . PRO A 1 93 ? 8.262 -6.997 -18.980 1.00 78.50 93 PRO A C 1
ATOM 765 O O . PRO A 1 93 ? 9.193 -6.898 -18.186 1.00 78.50 93 PRO A O 1
ATOM 768 N N . ALA A 1 94 ? 8.357 -7.686 -20.118 1.00 72.50 94 ALA A N 1
ATOM 769 C CA . ALA A 1 94 ? 9.540 -8.469 -20.483 1.00 72.50 94 ALA A CA 1
ATOM 770 C C . ALA A 1 94 ? 10.804 -7.621 -20.744 1.00 72.50 94 ALA A C 1
ATOM 772 O O . ALA A 1 94 ? 11.908 -8.145 -20.693 1.00 72.50 94 ALA A O 1
ATOM 773 N N . ALA A 1 95 ? 10.650 -6.324 -21.029 1.00 75.19 95 ALA A N 1
ATOM 774 C CA . ALA A 1 95 ? 11.729 -5.420 -21.440 1.00 75.19 95 ALA A CA 1
ATOM 775 C C . ALA A 1 95 ? 12.258 -4.535 -20.293 1.00 75.19 95 ALA A C 1
ATOM 777 O O . ALA A 1 95 ? 12.482 -3.342 -20.487 1.00 75.19 95 ALA A O 1
ATOM 778 N N . LEU A 1 96 ? 12.380 -5.076 -19.079 1.00 75.44 96 LEU A N 1
ATOM 779 C CA . LEU A 1 96 ? 12.980 -4.350 -17.957 1.00 75.44 96 LEU A CA 1
ATOM 780 C C . LEU A 1 96 ? 14.459 -4.716 -17.820 1.00 75.44 96 LEU A C 1
ATOM 782 O O . LEU A 1 96 ? 14.791 -5.878 -17.610 1.00 75.44 96 LEU A O 1
ATOM 786 N N . ASP A 1 97 ? 15.330 -3.708 -17.850 1.00 78.06 97 ASP A N 1
ATOM 787 C CA . ASP A 1 97 ? 16.786 -3.862 -17.686 1.00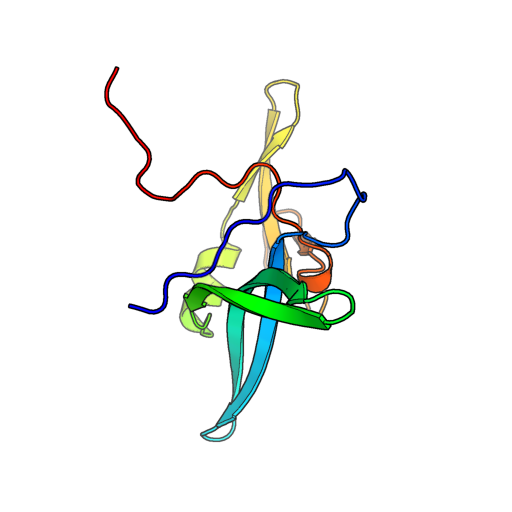 78.06 97 ASP A CA 1
ATOM 788 C C . ASP A 1 97 ? 17.219 -4.010 -16.210 1.00 78.06 97 ASP A C 1
ATOM 790 O O . ASP A 1 97 ? 18.389 -3.841 -15.867 1.00 78.06 97 ASP A O 1
ATOM 794 N N . CYS A 1 98 ? 16.278 -4.285 -15.303 1.00 76.00 98 CYS A N 1
ATOM 795 C CA . CYS A 1 98 ? 16.527 -4.394 -13.868 1.00 76.00 98 CYS A CA 1
ATOM 796 C C . CYS A 1 98 ? 15.721 -5.531 -13.235 1.00 76.00 98 CYS A C 1
ATOM 798 O O . CYS A 1 98 ? 14.746 -6.032 -13.796 1.00 76.00 98 CYS A O 1
ATOM 800 N N . GLU A 1 99 ? 16.140 -5.938 -12.041 1.00 80.31 99 GLU A N 1
ATOM 801 C CA . GLU A 1 99 ? 15.473 -6.990 -11.284 1.00 80.31 99 GLU A CA 1
ATOM 802 C C . GLU A 1 99 ? 14.067 -6.565 -10.849 1.00 80.31 99 GLU A C 1
ATOM 804 O O . GLU A 1 99 ? 13.833 -5.430 -10.422 1.00 80.31 99 GLU A O 1
ATOM 809 N N . VAL A 1 100 ? 13.128 -7.505 -10.929 1.00 81.75 100 VAL A N 1
ATOM 810 C CA . VAL A 1 100 ? 11.726 -7.293 -10.573 1.00 81.75 100 VAL A CA 1
ATOM 811 C C . VAL A 1 100 ? 11.439 -7.896 -9.206 1.00 81.75 100 VAL A C 1
ATOM 813 O O . VAL A 1 100 ? 11.623 -9.094 -8.998 1.00 81.75 100 VAL A O 1
ATOM 816 N N . VAL A 1 101 ? 10.877 -7.089 -8.309 1.00 81.75 101 VAL A N 1
ATOM 817 C CA . VAL A 1 101 ? 10.313 -7.554 -7.038 1.00 81.75 101 VAL A CA 1
ATOM 818 C C . VAL A 1 101 ? 8.798 -7.497 -7.114 1.00 81.75 101 VAL A C 1
ATOM 820 O O . VAL A 1 101 ? 8.210 -6.445 -7.377 1.00 81.75 101 VAL A O 1
ATOM 823 N N . LYS A 1 102 ? 8.154 -8.633 -6.842 1.00 82.12 102 LYS A N 1
ATOM 824 C CA . LYS A 1 102 ? 6.702 -8.707 -6.692 1.00 82.12 102 LYS A CA 1
ATOM 825 C C . LYS A 1 102 ? 6.300 -8.433 -5.247 1.00 82.12 102 LYS A C 1
ATOM 827 O O . LYS A 1 102 ? 6.812 -9.067 -4.330 1.00 82.12 102 LYS A O 1
ATOM 832 N N . ILE A 1 103 ? 5.376 -7.498 -5.053 1.00 77.50 103 ILE A N 1
ATOM 833 C CA . ILE A 1 103 ? 4.855 -7.112 -3.742 1.00 77.50 103 ILE A CA 1
ATOM 834 C C . ILE A 1 103 ? 3.417 -7.592 -3.601 1.00 77.50 103 ILE A C 1
ATOM 836 O O . ILE A 1 103 ? 2.535 -7.210 -4.379 1.00 77.50 103 ILE A O 1
ATOM 840 N N . ASP A 1 104 ? 3.176 -8.351 -2.536 1.00 82.38 104 ASP A N 1
ATOM 841 C CA . ASP A 1 104 ? 1.835 -8.584 -2.020 1.00 82.38 104 ASP A CA 1
ATOM 842 C C . ASP A 1 104 ? 1.390 -7.365 -1.203 1.00 82.38 104 ASP A C 1
ATOM 844 O O . ASP A 1 104 ? 1.677 -7.231 -0.011 1.00 82.38 104 ASP A O 1
ATOM 848 N N . VAL A 1 105 ? 0.676 -6.448 -1.856 1.00 76.62 105 VAL A N 1
ATOM 849 C CA . VAL A 1 105 ? 0.203 -5.215 -1.209 1.00 76.62 105 VAL A CA 1
ATOM 850 C C . VAL A 1 105 ? -0.775 -5.515 -0.065 1.00 76.62 105 VAL A C 1
ATOM 852 O O . VAL A 1 105 ? -0.910 -4.702 0.847 1.00 76.62 105 VAL A O 1
ATOM 855 N N . SER A 1 106 ? -1.435 -6.681 -0.065 1.00 75.62 106 SER A N 1
ATOM 856 C CA . SER A 1 106 ? -2.352 -7.070 1.015 1.00 75.62 106 SER A CA 1
ATOM 857 C C . SER A 1 106 ? -1.634 -7.363 2.334 1.00 75.62 106 SER A C 1
ATOM 859 O O . SER A 1 106 ? -2.248 -7.257 3.395 1.00 75.62 106 SER A O 1
ATOM 861 N N . LYS A 1 107 ? -0.332 -7.665 2.275 1.00 81.06 107 LYS A N 1
ATOM 862 C CA . LYS A 1 107 ? 0.530 -7.902 3.440 1.00 81.06 107 LYS A CA 1
ATOM 863 C C . LYS A 1 107 ? 1.317 -6.666 3.877 1.00 81.06 107 LYS A C 1
ATOM 865 O O . LYS A 1 107 ? 2.094 -6.747 4.823 1.00 81.06 107 LYS A O 1
ATOM 870 N N . VAL A 1 108 ? 1.133 -5.522 3.215 1.00 79.06 108 VAL A N 1
ATOM 871 C CA . VAL A 1 108 ? 1.809 -4.278 3.598 1.00 79.06 108 VAL A CA 1
ATOM 872 C C . VAL A 1 108 ? 1.134 -3.683 4.833 1.00 79.06 108 VAL A C 1
ATOM 874 O O . VAL A 1 108 ? -0.010 -3.217 4.784 1.00 79.06 108 VAL A O 1
ATOM 877 N N . SER A 1 109 ? 1.881 -3.660 5.932 1.00 76.12 109 SER A N 1
ATOM 878 C CA . SER A 1 109 ? 1.540 -2.982 7.179 1.00 76.12 109 SER A CA 1
ATOM 879 C C . SER A 1 109 ? 2.305 -1.667 7.311 1.00 76.12 109 SER A C 1
ATOM 881 O O . SER A 1 109 ? 3.424 -1.508 6.818 1.00 76.12 109 SER A O 1
ATOM 883 N N . LEU A 1 110 ? 1.689 -0.702 7.990 1.00 75.81 110 LEU A N 1
ATOM 884 C CA . LEU A 1 110 ? 2.346 0.549 8.346 1.00 75.81 110 LEU A CA 1
ATOM 885 C C . LEU A 1 110 ? 2.805 0.472 9.804 1.00 75.81 110 LEU A C 1
ATOM 887 O O . LEU A 1 110 ? 1.983 0.333 10.709 1.00 75.81 110 LEU A O 1
ATOM 891 N N . HIS A 1 111 ? 4.113 0.591 10.018 1.00 74.44 111 HIS A N 1
ATOM 892 C CA . HIS A 1 111 ? 4.725 0.656 11.343 1.00 74.44 111 HIS A CA 1
ATOM 893 C C . HIS A 1 111 ? 5.225 2.073 11.612 1.00 74.44 111 HIS A C 1
ATOM 895 O O . HIS A 1 111 ? 5.643 2.770 10.690 1.00 74.44 111 HIS A O 1
ATOM 901 N N . GLU A 1 112 ? 5.133 2.503 12.872 1.00 73.12 112 GLU A N 1
ATOM 902 C CA . GLU A 1 112 ? 5.565 3.834 13.324 1.00 73.12 112 GLU A CA 1
ATOM 903 C C . GLU A 1 112 ? 5.086 5.001 12.428 1.00 73.12 112 GLU A C 1
ATOM 905 O O . GLU A 1 112 ? 5.877 5.888 12.081 1.00 73.12 112 GLU A O 1
ATOM 910 N N . PRO A 1 113 ? 3.798 5.036 12.019 1.00 68.31 113 PRO A N 1
ATOM 911 C CA . PRO A 1 113 ? 3.320 6.077 11.125 1.00 68.31 113 PRO A CA 1
ATOM 912 C C . PRO A 1 113 ? 3.443 7.436 11.812 1.00 68.31 113 PRO A C 1
ATOM 914 O O . PRO A 1 113 ? 2.797 7.713 12.824 1.00 68.31 113 PRO A O 1
ATOM 917 N N . ARG A 1 114 ? 4.275 8.311 11.249 1.00 64.06 114 ARG A N 1
ATOM 918 C CA . ARG A 1 114 ? 4.333 9.705 11.684 1.00 64.06 114 ARG A CA 1
ATOM 919 C C . ARG A 1 114 ? 3.108 10.427 11.141 1.00 64.06 114 ARG A C 1
ATOM 921 O O . ARG A 1 114 ? 2.714 10.221 9.994 1.00 64.06 114 ARG A O 1
ATOM 928 N N . GLN A 1 115 ? 2.513 11.296 11.951 1.00 60.19 115 GLN A N 1
ATOM 929 C CA . GLN A 1 115 ? 1.505 12.219 11.444 1.00 60.19 115 GLN A CA 1
ATOM 930 C C . GLN A 1 115 ? 2.136 13.071 10.336 1.00 60.19 115 GLN A C 1
ATOM 932 O O . GLN A 1 115 ? 3.127 13.768 10.562 1.00 60.19 115 GLN A O 1
ATOM 937 N N . TRP A 1 116 ? 1.576 12.991 9.131 1.00 45.81 116 TRP A N 1
ATOM 938 C CA . TRP A 1 116 ? 1.974 13.841 8.014 1.00 45.81 116 TRP A CA 1
ATOM 939 C C . TRP A 1 116 ? 1.747 15.307 8.416 1.00 45.81 116 TRP A C 1
ATOM 941 O O . TRP A 1 116 ? 0.612 15.701 8.670 1.00 45.81 116 TRP A O 1
ATOM 951 N N . GLY A 1 117 ? 2.824 16.090 8.547 1.00 52.94 117 GLY A N 1
ATOM 952 C CA . GLY A 1 117 ? 2.779 17.474 9.042 1.00 52.94 117 GLY A CA 1
ATOM 953 C C . GLY A 1 117 ? 3.189 17.685 10.508 1.00 52.94 117 GLY A C 1
ATOM 954 O O . GLY A 1 117 ? 3.243 18.828 10.944 1.00 52.94 117 GLY A O 1
ATOM 955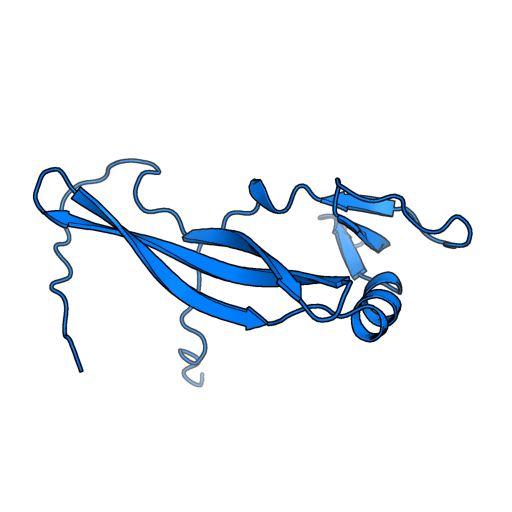 N N . ALA A 1 118 ? 3.559 16.644 11.264 1.00 46.31 118 ALA A N 1
ATOM 956 C CA . ALA A 1 118 ? 4.124 16.789 12.618 1.00 46.31 118 ALA A CA 1
ATOM 957 C C . ALA A 1 118 ? 5.623 17.179 12.632 1.00 46.31 118 ALA A C 1
ATOM 959 O O . ALA A 1 118 ? 6.345 16.893 13.590 1.00 46.31 118 ALA A O 1
ATOM 960 N N . CYS A 1 119 ? 6.108 17.814 11.563 1.00 46.78 119 CYS A N 1
ATOM 961 C CA . CYS A 1 119 ? 7.457 18.356 11.480 1.00 46.78 119 CYS A CA 1
ATOM 962 C C . CYS A 1 119 ? 7.507 19.654 12.297 1.00 46.78 119 CYS A C 1
ATOM 964 O O . CYS A 1 119 ? 7.105 20.704 11.804 1.00 46.78 119 CYS A O 1
ATOM 966 N N . TRP A 1 120 ? 8.005 19.602 13.530 1.00 39.69 120 TRP A N 1
ATOM 967 C CA . TRP A 1 120 ? 8.499 20.813 14.181 1.00 39.69 120 TRP A CA 1
ATOM 968 C C . TRP A 1 120 ? 9.957 21.014 13.776 1.00 39.69 120 TRP A C 1
ATOM 970 O O . TRP A 1 120 ? 10.755 20.075 13.826 1.00 39.69 120 TRP A O 1
ATOM 980 N N . LEU A 1 121 ? 10.256 22.238 13.339 1.00 34.88 121 LEU A N 1
ATOM 981 C CA . LEU A 1 121 ? 11.604 22.769 13.158 1.00 34.88 121 LEU A CA 1
ATOM 9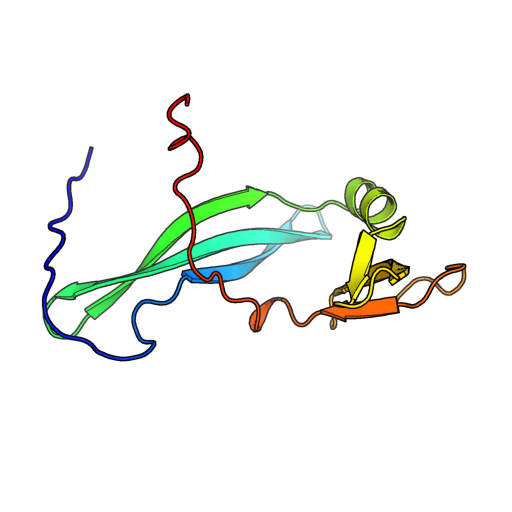82 C C . LEU A 1 121 ? 12.483 22.382 14.358 1.00 34.88 121 LEU A C 1
ATOM 984 O O . LEU A 1 121 ? 12.065 22.535 15.508 1.00 34.88 121 LEU A O 1
ATOM 988 N N . ARG A 1 122 ? 13.691 21.898 14.076 1.00 37.00 122 ARG A N 1
ATOM 989 C CA . ARG A 1 122 ? 14.827 22.073 14.979 1.00 37.00 122 ARG A CA 1
ATOM 990 C C . ARG A 1 122 ? 15.720 23.156 14.411 1.00 37.00 122 ARG A C 1
ATOM 992 O O . ARG A 1 122 ? 15.802 23.217 13.164 1.00 37.00 122 ARG A O 1
#

Sequence (122 aa):
MPTYPLDRAGEAPDALAMFVRCKRRFKDGKEHRYWSVVENVRVGRRRVVQRHVLYLGEINDIQRAAWCRSIEVVEGTSRSRQMALFPEDREAPAALDCEVVKIDVSKVSLHEPRQWGACWLR

Foldseek 3Di:
DDDDDDPDDDDDPDQWFKAKDWDWDDDPNDIWIWIFTWTWDDPDDPDTDIDTDGTPGICDPVNLVVQQQFDWDDDPPPDTDTEGEDAQPDDDDPPDPHHYDHDPRRPDTDDPDDDPPPDDDD

Radius of gyration: 18.61 Å; chains: 1; bounding box: 43×33×49 Å

Secondary structure (DSSP, 8-state):
------------SSTT-EEEEEEEEEETTEEEEEEEEEEEEE-STT-EEEEEEEEEEEPPHHHHHHHTT-EEEEETTTEEEEEEEEETTSPPPTT-SSEEEEE-GGG-EE-SPPPTT-----